Protein AF-A0A6G2DAJ8-F1 (afdb_monomer)

Sequence (66 aa):
MKKSVYIIGSKGIPAKYGGFETFVEKLTAFQQDKAIQYYVACMRENSAKSGITEDVFEHNGAICYN

Secondary structure (DSSP, 8-state):
-PEEEEEE-SS-SS-SS-HHHHHHHHHHHT---TTEEEEEE--HHHHHHTT---SEEEETTEEEE-

pLDDT: mean 94.08, std 4.32, range [79.0, 98.5]

Mean predicted aligned error: 2.72 Å

InterPro domains:
  IPR015393 Domain of unknown function DUF1972 [PF09314] (3-66)

Organism: Streptococcus pneumoniae (NCBI:txid1313)

Solvent-accessible surface area (backbone atoms only — not comparable to full-atom values): 3793 Å² total; per-residue (Å²): 130,75,45,81,46,80,46,78,42,72,54,49,69,83,53,84,84,51,72,66,22,45,49,54,38,50,54,41,66,65,59,79,65,80,50,53,44,46,34,36,35,25,40,44,73,50,33,43,76,68,74,44,80,64,56,64,51,77,56,66,83,22,47,33,37,60

Structure (mmCIF, N/CA/C/O backbone):
data_AF-A0A6G2DAJ8-F1
#
_entry.id   AF-A0A6G2DAJ8-F1
#
loop_
_atom_site.group_PDB
_atom_s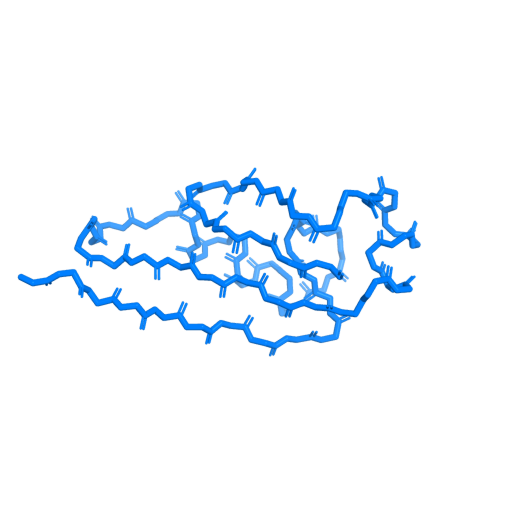ite.id
_atom_site.type_symbol
_atom_site.label_atom_id
_atom_site.label_alt_id
_atom_site.label_comp_id
_atom_site.label_asym_id
_atom_site.label_entity_id
_atom_site.label_seq_id
_atom_site.pdbx_PDB_ins_code
_atom_site.Cartn_x
_atom_site.Cartn_y
_atom_site.Cartn_z
_atom_site.occupancy
_atom_site.B_iso_or_equiv
_atom_site.auth_seq_id
_atom_site.auth_comp_id
_atom_site.auth_asym_id
_atom_site.auth_atom_id
_atom_site.pdbx_PDB_model_num
ATOM 1 N N . MET A 1 1 ? -17.396 -2.010 13.485 1.00 79.00 1 MET A N 1
ATOM 2 C CA . MET A 1 1 ? -17.497 -2.094 12.010 1.00 79.00 1 MET A CA 1
ATOM 3 C C . MET A 1 1 ? -16.114 -1.839 11.433 1.00 79.00 1 MET A C 1
ATOM 5 O O . MET A 1 1 ? -15.491 -0.880 11.876 1.00 79.00 1 MET A O 1
ATOM 9 N N . LYS A 1 2 ? -15.606 -2.692 10.533 1.00 90.25 2 LYS A N 1
ATOM 10 C CA . LYS A 1 2 ? -14.308 -2.443 9.887 1.00 90.25 2 LYS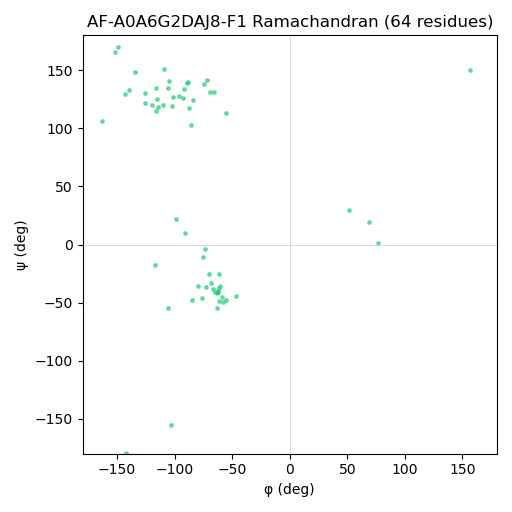 A CA 1
ATOM 11 C C . LYS A 1 2 ? -14.449 -1.336 8.835 1.00 90.25 2 LYS A C 1
ATOM 13 O O . LYS A 1 2 ? -15.447 -1.309 8.120 1.00 90.25 2 LYS A O 1
ATOM 18 N N . LYS A 1 3 ? -13.480 -0.423 8.764 1.00 97.31 3 LYS A N 1
ATOM 19 C CA . LYS A 1 3 ? -13.402 0.637 7.750 1.00 97.31 3 LYS A CA 1
ATOM 20 C C . LYS A 1 3 ? -12.491 0.178 6.617 1.00 97.31 3 LYS A C 1
ATOM 22 O O . LYS A 1 3 ? -11.355 -0.205 6.871 1.00 97.31 3 LYS A O 1
ATOM 27 N N . SER A 1 4 ? -12.971 0.252 5.384 1.00 98.00 4 SER A N 1
ATOM 28 C CA . SER A 1 4 ? -12.161 -0.039 4.199 1.00 98.00 4 SER A CA 1
ATOM 29 C C . SER A 1 4 ? -11.543 1.251 3.670 1.00 98.00 4 SER A C 1
ATOM 31 O O . SER A 1 4 ? -12.267 2.214 3.416 1.00 98.00 4 SER A O 1
ATOM 33 N N . VAL A 1 5 ? -10.221 1.278 3.506 1.00 98.06 5 VAL A N 1
ATOM 34 C CA . VAL A 1 5 ? -9.480 2.418 2.948 1.00 98.06 5 VAL A CA 1
ATOM 35 C C . VAL A 1 5 ? -8.755 1.966 1.688 1.00 98.06 5 VAL A C 1
ATOM 37 O O . VAL A 1 5 ? -7.911 1.073 1.739 1.00 98.06 5 VAL A O 1
ATOM 40 N N . TYR A 1 6 ? -9.081 2.604 0.566 1.00 98.00 6 TYR A N 1
ATOM 41 C CA . TYR A 1 6 ? -8.474 2.335 -0.733 1.00 98.00 6 TYR A CA 1
ATOM 42 C C . TYR A 1 6 ? -7.428 3.403 -1.047 1.00 98.00 6 TYR A C 1
ATOM 44 O O . TYR A 1 6 ? -7.714 4.598 -0.992 1.00 98.00 6 TYR A O 1
ATOM 52 N N . ILE A 1 7 ? -6.216 2.964 -1.372 1.00 97.56 7 ILE A N 1
ATOM 53 C CA . ILE A 1 7 ? -5.074 3.802 -1.731 1.00 97.56 7 ILE A CA 1
ATOM 54 C C . ILE A 1 7 ? -4.728 3.485 -3.184 1.00 97.56 7 ILE A C 1
ATOM 56 O O . ILE A 1 7 ? -4.330 2.366 -3.493 1.00 97.56 7 ILE A O 1
ATOM 60 N N . ILE A 1 8 ? -4.894 4.461 -4.078 1.00 95.62 8 ILE A N 1
ATOM 61 C CA . ILE A 1 8 ? -4.675 4.291 -5.520 1.00 95.62 8 ILE A CA 1
ATOM 62 C C . ILE A 1 8 ? -3.506 5.178 -5.938 1.00 95.62 8 ILE A C 1
ATOM 64 O O . ILE A 1 8 ? -3.522 6.384 -5.686 1.00 95.62 8 ILE A O 1
ATOM 68 N N . GLY A 1 9 ? -2.488 4.592 -6.564 1.00 91.12 9 GLY A N 1
ATOM 69 C CA . GLY A 1 9 ? -1.282 5.309 -6.974 1.00 91.12 9 GLY A CA 1
ATOM 70 C C . GLY A 1 9 ? -0.649 4.736 -8.236 1.00 91.12 9 GLY A C 1
ATOM 71 O O . GLY A 1 9 ? -1.012 3.667 -8.708 1.00 91.12 9 GLY A O 1
ATOM 72 N N . SER A 1 10 ? 0.332 5.437 -8.803 1.00 89.75 10 SER A N 1
ATOM 73 C CA . SER A 1 10 ? 1.074 4.929 -9.966 1.00 89.75 10 SER A CA 1
ATOM 74 C C . SER A 1 10 ? 1.997 3.756 -9.617 1.00 89.75 10 SER A C 1
ATOM 76 O O . SER A 1 10 ? 2.282 2.931 -10.482 1.00 89.75 10 SER A O 1
ATOM 78 N N . LYS A 1 11 ? 2.436 3.672 -8.358 1.00 90.62 11 LYS A N 1
ATOM 79 C CA . LYS A 1 11 ? 3.230 2.587 -7.773 1.00 90.62 11 LYS A CA 1
ATOM 80 C C . LYS A 1 11 ? 2.651 2.198 -6.417 1.00 90.62 11 LYS A C 1
ATOM 82 O O . LYS A 1 11 ? 2.104 3.061 -5.735 1.00 90.62 11 LYS A O 1
ATOM 87 N N . GLY A 1 12 ? 2.773 0.928 -6.049 1.00 92.19 12 GLY A N 1
ATOM 88 C CA . GLY A 1 12 ? 2.288 0.384 -4.781 1.00 92.19 12 GLY A CA 1
ATOM 89 C C . GLY A 1 12 ? 3.398 0.151 -3.758 1.00 92.19 12 GLY A C 1
ATOM 90 O O . GLY A 1 12 ? 4.456 0.775 -3.802 1.00 92.19 12 GLY A O 1
ATOM 91 N N . ILE A 1 13 ? 3.129 -0.770 -2.839 1.00 95.75 13 ILE A N 1
ATOM 92 C CA . ILE A 1 13 ? 4.080 -1.322 -1.866 1.00 95.75 13 ILE A CA 1
ATOM 93 C C . ILE A 1 13 ? 4.389 -2.778 -2.265 1.00 95.75 13 ILE A C 1
ATOM 95 O O . ILE A 1 13 ? 3.514 -3.396 -2.866 1.00 95.75 13 ILE A O 1
ATOM 99 N N . PRO A 1 14 ? 5.575 -3.346 -1.979 1.00 93.44 14 PRO A N 1
ATOM 100 C CA . PRO A 1 14 ? 6.631 -2.815 -1.119 1.00 93.44 14 PRO A CA 1
ATOM 101 C C . PRO A 1 14 ? 7.385 -1.629 -1.724 1.00 93.44 14 PRO A C 1
ATOM 103 O O . PRO A 1 14 ? 7.668 -1.605 -2.923 1.00 93.44 14 PRO A O 1
ATOM 106 N N . ALA A 1 15 ? 7.735 -0.648 -0.892 1.00 89.31 15 ALA A N 1
ATOM 107 C CA . ALA A 1 15 ? 8.438 0.544 -1.365 1.00 89.31 15 ALA A CA 1
ATOM 108 C C . ALA A 1 15 ? 9.852 0.237 -1.880 1.00 89.31 15 ALA A C 1
ATOM 110 O O . ALA A 1 15 ? 10.657 -0.378 -1.179 1.00 89.31 15 ALA A O 1
ATOM 111 N N . LYS A 1 16 ? 10.189 0.746 -3.072 1.00 85.12 16 LYS A N 1
ATOM 112 C CA . LYS A 1 16 ? 11.568 0.730 -3.590 1.00 85.12 16 LYS A CA 1
ATOM 113 C C . LYS A 1 16 ? 12.228 2.097 -3.532 1.00 85.12 16 LYS A C 1
ATOM 115 O O . LYS A 1 16 ? 13.325 2.227 -2.998 1.00 85.12 16 LYS A O 1
ATOM 120 N N . TYR A 1 17 ? 11.587 3.106 -4.120 1.00 81.44 17 TYR A N 1
ATOM 121 C CA . TYR A 1 17 ? 12.139 4.457 -4.195 1.00 81.44 17 TYR A CA 1
ATOM 122 C C . TYR A 1 17 ? 11.049 5.474 -4.542 1.00 81.44 17 TYR A C 1
ATOM 124 O O . TYR A 1 17 ? 10.619 5.574 -5.692 1.00 81.44 17 TYR A O 1
ATOM 132 N N . GLY A 1 18 ? 10.635 6.262 -3.551 1.00 88.19 18 GLY A N 1
ATOM 133 C CA . GLY A 1 18 ? 9.667 7.339 -3.738 1.00 88.19 18 GLY A CA 1
ATOM 134 C C . GLY A 1 18 ? 8.944 7.714 -2.449 1.00 88.19 18 GLY A C 1
ATOM 135 O O . GLY A 1 18 ? 8.735 6.876 -1.570 1.00 88.19 18 GLY A O 1
ATOM 136 N N . GLY A 1 19 ? 8.542 8.983 -2.338 1.00 92.25 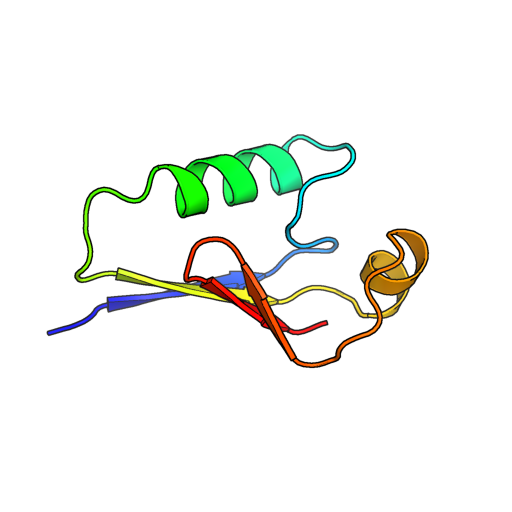19 GLY A N 1
ATOM 137 C CA . GLY A 1 19 ? 7.845 9.496 -1.153 1.00 92.25 19 GLY A CA 1
ATOM 138 C C . GLY A 1 19 ? 6.469 8.862 -0.947 1.00 92.25 19 GLY A C 1
ATOM 139 O O . GLY A 1 19 ? 6.128 8.500 0.175 1.00 92.25 19 GLY A O 1
ATOM 140 N N . PHE A 1 20 ? 5.713 8.658 -2.032 1.00 91.75 20 PHE A N 1
ATOM 141 C CA . PHE A 1 20 ? 4.408 7.996 -1.978 1.00 91.75 20 PHE A CA 1
ATOM 142 C C . PHE A 1 20 ? 4.525 6.545 -1.499 1.00 91.75 20 PHE A C 1
ATOM 144 O O . PHE A 1 20 ? 3.903 6.179 -0.507 1.00 91.75 20 PHE A O 1
ATOM 151 N N . GLU A 1 21 ? 5.369 5.745 -2.159 1.00 93.38 21 GLU A N 1
ATOM 152 C CA . GLU A 1 21 ? 5.584 4.337 -1.804 1.00 93.38 21 GLU A CA 1
ATOM 153 C C . GLU A 1 21 ? 6.004 4.208 -0.334 1.00 93.38 21 GLU A C 1
ATOM 155 O O . GLU A 1 21 ? 5.412 3.445 0.423 1.00 93.38 21 GLU A O 1
ATOM 160 N N . THR A 1 22 ? 6.976 5.023 0.096 1.00 95.88 22 THR A N 1
ATOM 161 C CA . THR A 1 22 ? 7.478 5.017 1.479 1.00 95.88 22 THR A CA 1
ATOM 162 C C . THR A 1 22 ?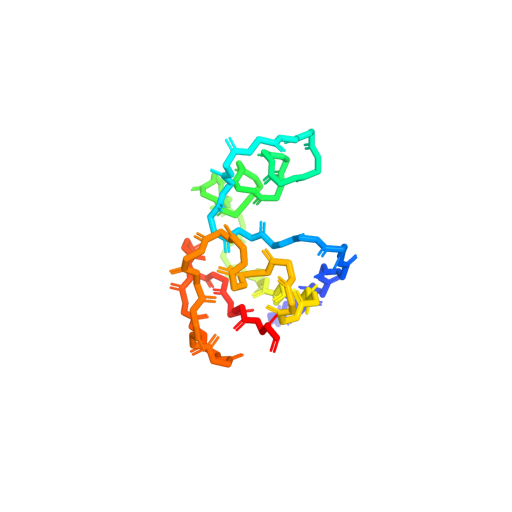 6.392 5.402 2.479 1.00 95.88 22 THR A C 1
ATOM 164 O O . THR A 1 22 ? 6.300 4.801 3.547 1.00 95.88 22 THR A O 1
ATOM 167 N N . PHE A 1 23 ? 5.553 6.387 2.153 1.00 96.38 23 PHE A N 1
ATOM 168 C CA . PHE A 1 23 ? 4.438 6.770 3.010 1.00 96.38 23 PHE A CA 1
ATOM 169 C C . PHE A 1 23 ? 3.453 5.609 3.197 1.00 96.38 23 PHE A C 1
ATOM 171 O O . PHE A 1 23 ? 3.124 5.278 4.333 1.00 96.38 23 PHE A O 1
ATOM 178 N N . VAL A 1 24 ? 3.032 4.953 2.111 1.00 96.88 24 VAL A N 1
ATOM 179 C CA . VAL A 1 24 ? 2.079 3.831 2.169 1.00 96.88 24 VAL A CA 1
ATOM 180 C C . VAL A 1 24 ? 2.693 2.613 2.869 1.00 96.88 24 VAL A C 1
ATOM 182 O O . VAL A 1 24 ? 2.026 1.963 3.675 1.00 96.88 24 VAL A O 1
ATOM 185 N N . GLU A 1 25 ? 3.979 2.344 2.640 1.00 97.44 25 GLU A N 1
ATOM 186 C CA . GLU A 1 25 ? 4.734 1.285 3.320 1.00 97.44 25 GLU A CA 1
ATOM 187 C C . GLU A 1 25 ? 4.709 1.491 4.835 1.00 97.44 25 GLU A C 1
ATOM 189 O O . GLU A 1 25 ? 4.371 0.586 5.591 1.00 97.44 25 GLU A O 1
ATOM 194 N N . LYS A 1 26 ? 5.020 2.707 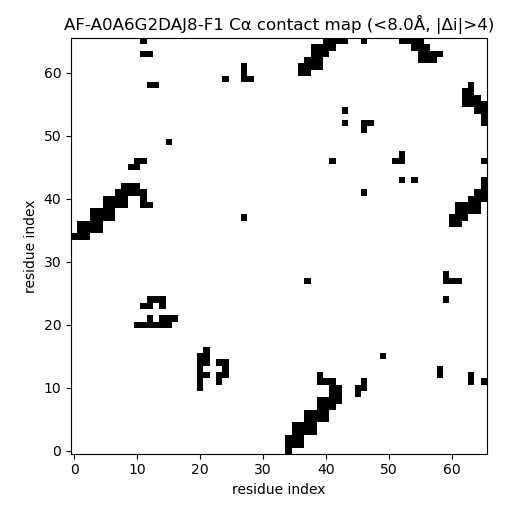5.294 1.00 97.88 26 LYS A N 1
ATOM 195 C CA . LYS A 1 26 ? 5.077 3.024 6.725 1.00 97.88 26 LYS A CA 1
ATOM 196 C C . LYS A 1 26 ? 3.682 3.103 7.342 1.00 97.88 26 LYS A C 1
ATOM 198 O O . LYS A 1 26 ? 3.505 2.643 8.466 1.00 97.88 26 LYS A O 1
ATOM 203 N N . LEU A 1 27 ? 2.697 3.625 6.611 1.00 97.69 27 LEU A N 1
ATOM 204 C CA . LEU A 1 27 ? 1.299 3.672 7.038 1.00 97.69 27 LEU A CA 1
ATOM 205 C C . LEU A 1 27 ? 0.742 2.268 7.310 1.00 97.69 27 LEU A C 1
ATOM 207 O O . LEU A 1 27 ? 0.097 2.058 8.335 1.00 97.69 27 LEU A O 1
ATOM 211 N N . THR A 1 28 ? 1.004 1.316 6.411 1.00 97.62 28 THR A N 1
ATOM 212 C CA . THR A 1 28 ? 0.528 -0.070 6.542 1.00 97.62 28 THR A CA 1
ATOM 213 C C . THR A 1 28 ? 1.345 -0.856 7.572 1.00 97.62 28 THR A C 1
ATOM 215 O O . THR A 1 28 ? 0.764 -1.466 8.467 1.00 97.62 28 THR A O 1
ATOM 218 N N . ALA A 1 29 ? 2.682 -0.769 7.544 1.00 98.06 29 ALA A N 1
ATOM 219 C CA . ALA A 1 29 ? 3.556 -1.474 8.489 1.00 98.06 29 ALA A CA 1
ATOM 220 C C . ALA A 1 29 ? 3.328 -1.061 9.952 1.00 98.06 29 ALA A C 1
ATOM 222 O O . ALA A 1 29 ? 3.376 -1.896 10.855 1.00 98.06 29 ALA A O 1
ATOM 223 N N . PHE A 1 30 ? 3.063 0.225 10.201 1.00 97.94 30 PHE A N 1
ATOM 224 C CA . PHE A 1 30 ? 2.839 0.759 11.548 1.00 97.94 30 PHE A CA 1
ATOM 225 C C . PHE A 1 30 ? 1.359 0.931 11.900 1.00 97.94 30 PHE A C 1
ATOM 227 O O . PHE A 1 30 ? 1.027 1.695 12.811 1.00 97.94 30 PHE A O 1
ATOM 234 N N . GLN A 1 31 ? 0.464 0.209 11.218 1.00 97.12 31 GLN A N 1
ATOM 235 C CA . GLN A 1 31 ? -0.971 0.262 11.477 1.00 97.12 31 GLN A CA 1
ATOM 236 C C . GLN A 1 31 ? -1.297 -0.047 12.949 1.00 97.12 31 GLN A C 1
ATOM 238 O O . GLN A 1 31 ? -1.184 -1.195 13.398 1.00 97.12 31 GLN A O 1
ATOM 243 N N . GLN A 1 32 ? -1.795 0.971 13.656 1.00 96.44 32 GLN A N 1
ATOM 244 C CA . GLN A 1 32 ? -2.265 0.874 15.042 1.00 96.44 32 GLN A CA 1
ATOM 245 C C . GLN A 1 32 ? -3.719 0.394 15.118 1.00 96.44 32 GLN A C 1
ATOM 247 O O . GLN A 1 32 ? -4.036 -0.537 15.855 1.00 96.44 32 GLN A O 1
ATOM 252 N N . ASP A 1 33 ? -4.607 0.994 14.320 1.00 96.56 33 ASP A N 1
ATOM 253 C CA . ASP A 1 33 ? -6.032 0.666 14.338 1.00 96.56 33 ASP A CA 1
ATOM 254 C C . ASP A 1 33 ? -6.339 -0.533 13.431 1.00 96.56 33 ASP A C 1
ATOM 256 O O . ASP A 1 33 ? -6.431 -0.406 12.208 1.00 96.56 33 ASP A O 1
ATOM 260 N N . LYS A 1 34 ? -6.530 -1.710 14.035 1.00 94.44 34 LYS A N 1
ATOM 261 C CA . LYS A 1 34 ? -6.878 -2.959 13.334 1.00 94.44 34 LYS A CA 1
ATOM 262 C C . LYS A 1 34 ? -8.329 -3.013 12.837 1.00 94.44 34 LYS A C 1
ATOM 264 O O . LYS A 1 34 ? -8.707 -3.969 12.159 1.00 94.44 34 LYS A O 1
ATOM 269 N N . ALA A 1 35 ? -9.153 -2.007 13.139 1.00 97.12 35 ALA A N 1
ATOM 270 C CA . ALA A 1 35 ? -10.465 -1.862 12.520 1.00 97.12 35 ALA A CA 1
ATOM 271 C C . ALA A 1 35 ? -10.376 -1.333 11.077 1.00 97.12 35 ALA A C 1
ATOM 273 O O . ALA A 1 35 ? -11.384 -1.365 10.372 1.00 97.12 35 ALA A O 1
ATOM 274 N N . ILE A 1 36 ? -9.208 -0.871 10.620 1.00 97.75 36 ILE A N 1
ATOM 275 C CA . ILE A 1 36 ? -8.983 -0.427 9.240 1.00 97.75 36 ILE A CA 1
ATOM 276 C C . ILE A 1 36 ? -8.467 -1.595 8.387 1.00 97.75 36 ILE A C 1
ATOM 278 O O . ILE A 1 36 ? -7.554 -2.307 8.790 1.00 97.75 36 ILE A O 1
ATOM 282 N N . GLN A 1 37 ? -9.032 -1.788 7.196 1.00 98.00 37 GLN A N 1
ATOM 283 C CA . GLN A 1 37 ? -8.478 -2.659 6.160 1.00 98.00 37 GLN A CA 1
ATOM 284 C C . GLN A 1 37 ? -7.970 -1.790 5.014 1.00 98.00 37 GLN A C 1
ATOM 286 O O . GLN A 1 37 ? -8.750 -1.056 4.401 1.00 98.00 37 GLN A O 1
ATOM 291 N N . TYR A 1 38 ? -6.675 -1.889 4.724 1.00 98.50 38 TYR A N 1
ATOM 292 C CA . TYR A 1 38 ? -6.070 -1.200 3.593 1.00 98.50 38 TYR A CA 1
ATOM 293 C C . TYR A 1 38 ? -6.140 -2.058 2.331 1.00 98.50 38 TYR A C 1
ATOM 295 O O . TYR A 1 38 ? -5.897 -3.269 2.368 1.00 98.50 38 TYR A O 1
ATOM 303 N N . TYR A 1 39 ? -6.450 -1.393 1.223 1.00 98.44 39 TYR A N 1
ATOM 304 C CA . TYR A 1 39 ? -6.392 -1.929 -0.128 1.00 98.44 39 TYR A CA 1
ATOM 305 C C . TYR A 1 39 ? -5.527 -0.989 -0.966 1.00 98.44 39 TYR A C 1
ATOM 307 O O . TYR A 1 39 ? -5.830 0.202 -1.044 1.00 98.44 39 TYR A O 1
ATOM 315 N N . VAL A 1 40 ? -4.452 -1.491 -1.567 1.00 97.88 40 VAL A N 1
ATOM 316 C CA . VAL A 1 40 ? -3.508 -0.676 -2.346 1.00 97.88 40 VAL A CA 1
ATOM 317 C C . VAL A 1 40 ? -3.579 -1.104 -3.803 1.00 97.88 40 VAL A C 1
ATOM 319 O O . VAL A 1 40 ? -3.300 -2.252 -4.109 1.00 97.88 40 VAL A O 1
ATOM 322 N N . ALA A 1 41 ? -3.955 -0.207 -4.707 1.00 96.88 41 ALA A N 1
ATOM 323 C CA . ALA A 1 41 ? -4.014 -0.495 -6.136 1.00 96.88 41 ALA A CA 1
ATOM 324 C C . ALA A 1 41 ? -3.018 0.382 -6.897 1.00 96.88 41 ALA A C 1
ATOM 326 O O . ALA A 1 41 ? -2.930 1.592 -6.656 1.00 96.88 41 ALA A O 1
ATOM 327 N N . CYS A 1 42 ?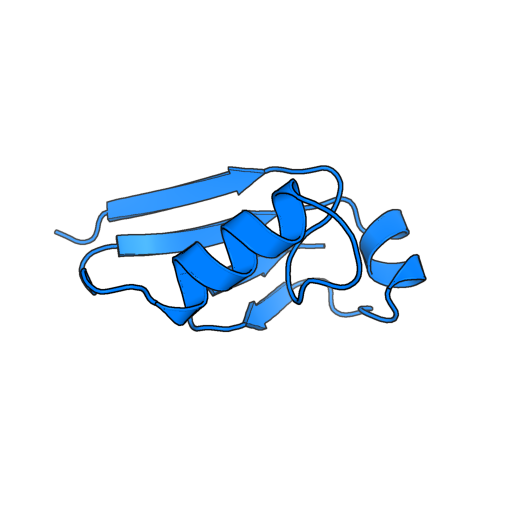 -2.274 -0.217 -7.821 1.00 93.12 42 CYS A N 1
ATOM 328 C CA . CYS A 1 42 ? -1.342 0.507 -8.675 1.00 93.12 42 CYS A CA 1
ATOM 329 C C . CYS A 1 42 ? -1.303 -0.041 -10.101 1.00 93.12 42 CYS A C 1
ATOM 331 O O . CYS A 1 42 ? -2.093 -0.908 -10.436 1.00 93.12 42 CYS A O 1
ATOM 333 N N . MET A 1 43 ? -0.469 0.538 -10.972 1.00 91.75 43 MET A N 1
ATOM 334 C CA . MET A 1 43 ? -0.371 0.109 -12.370 1.00 91.75 43 MET A CA 1
ATOM 335 C C . MET A 1 43 ? 0.584 -1.080 -12.524 1.00 91.75 43 MET A C 1
ATOM 337 O O . MET A 1 43 ? 1.778 -0.946 -12.238 1.00 91.75 43 MET A O 1
ATOM 341 N N . ARG A 1 44 ? 0.095 -2.178 -13.107 1.00 91.06 44 ARG A N 1
ATOM 342 C CA . ARG A 1 44 ? 0.831 -3.426 -13.360 1.00 91.06 44 ARG A CA 1
ATOM 343 C C . AR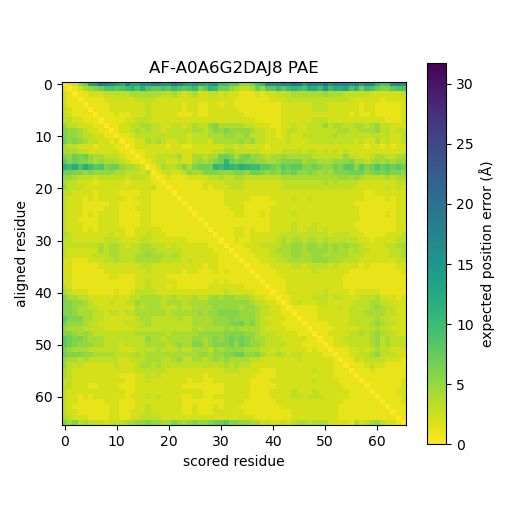G A 1 44 ? 2.200 -3.219 -13.978 1.00 91.06 44 ARG A C 1
ATOM 345 O O . ARG A 1 44 ? 3.177 -3.818 -13.543 1.00 91.06 44 ARG A O 1
ATOM 352 N N . GLU A 1 45 ? 2.291 -2.346 -14.975 1.00 91.25 45 GLU A N 1
ATOM 353 C CA . GLU A 1 45 ? 3.547 -2.055 -15.672 1.00 91.25 45 GLU A CA 1
ATOM 354 C C . GLU A 1 45 ? 4.627 -1.499 -14.736 1.00 91.25 45 GLU A C 1
ATOM 356 O O . GLU A 1 45 ? 5.812 -1.795 -14.894 1.00 91.25 45 GLU A O 1
ATOM 361 N N . ASN A 1 46 ? 4.238 -0.693 -13.747 1.00 88.50 46 ASN A N 1
ATOM 362 C CA . ASN A 1 46 ? 5.172 -0.128 -12.783 1.00 88.50 46 ASN A CA 1
ATOM 363 C C . ASN A 1 46 ? 5.548 -1.141 -11.700 1.00 88.50 46 ASN A C 1
ATOM 365 O O . ASN A 1 46 ? 6.711 -1.184 -11.296 1.00 88.50 46 ASN A O 1
ATOM 369 N N . SER A 1 47 ? 4.605 -1.983 -11.281 1.00 88.81 47 SER A N 1
ATOM 370 C CA . SER A 1 47 ? 4.869 -3.105 -10.375 1.00 88.81 47 SER A CA 1
ATOM 371 C C . SER A 1 47 ? 5.824 -4.122 -10.999 1.00 88.81 47 SER A C 1
ATOM 373 O O . SER A 1 47 ? 6.805 -4.512 -10.364 1.00 88.81 47 SER A O 1
ATOM 375 N N . ALA A 1 48 ? 5.649 -4.428 -12.287 1.00 90.50 48 ALA A N 1
ATOM 376 C CA . ALA A 1 48 ? 6.531 -5.312 -13.043 1.00 90.50 48 ALA A CA 1
ATOM 377 C C . ALA A 1 48 ? 7.968 -4.767 -13.135 1.00 90.50 48 ALA A C 1
ATOM 379 O O . ALA A 1 48 ? 8.924 -5.515 -12.932 1.00 90.50 48 ALA A O 1
ATOM 380 N N . LYS A 1 49 ? 8.151 -3.451 -13.341 1.00 89.12 49 LYS A N 1
ATOM 381 C CA . LYS A 1 49 ? 9.481 -2.797 -13.269 1.00 89.12 49 LYS A CA 1
ATOM 382 C C . LYS A 1 49 ? 10.122 -2.926 -11.882 1.00 89.12 49 LYS A C 1
ATOM 384 O O . LYS A 1 49 ? 11.345 -2.903 -11.754 1.00 89.12 49 LYS A O 1
ATOM 389 N N . SER A 1 50 ? 9.302 -3.084 -10.848 1.00 86.25 50 SER A N 1
ATOM 390 C CA . SER A 1 50 ? 9.715 -3.364 -9.475 1.00 86.25 50 SER A CA 1
ATOM 391 C C . SER A 1 50 ? 9.806 -4.866 -9.166 1.00 86.25 50 SER A C 1
ATOM 393 O O . SER A 1 50 ? 10.053 -5.226 -8.018 1.00 86.25 50 SER A O 1
ATOM 395 N N . GLY A 1 51 ? 9.710 -5.754 -10.155 1.00 89.25 51 GLY A N 1
ATOM 396 C CA . GLY A 1 51 ? 9.822 -7.201 -9.953 1.00 89.25 51 GLY A CA 1
ATOM 397 C C . GLY A 1 51 ? 8.648 -7.816 -9.191 1.00 89.25 51 GLY A C 1
ATOM 398 O O . GLY A 1 51 ? 8.802 -8.901 -8.646 1.00 89.25 51 GLY A O 1
ATOM 399 N N . ILE A 1 52 ? 7.509 -7.122 -9.133 1.00 90.50 52 ILE A N 1
ATOM 400 C CA . ILE A 1 52 ? 6.258 -7.632 -8.571 1.00 90.50 52 ILE A CA 1
ATOM 401 C C . ILE A 1 52 ? 5.373 -8.016 -9.755 1.00 90.50 52 ILE A C 1
ATOM 403 O O . ILE A 1 52 ? 5.076 -7.172 -10.605 1.00 90.50 52 ILE A O 1
ATOM 407 N N . THR A 1 53 ? 4.994 -9.287 -9.843 1.00 92.25 53 THR A N 1
ATOM 408 C CA . THR A 1 53 ? 4.309 -9.842 -11.024 1.00 92.25 53 THR A CA 1
ATOM 409 C C . THR A 1 53 ? 2.905 -10.351 -10.735 1.00 92.25 53 THR A C 1
ATOM 411 O O . THR A 1 53 ? 2.112 -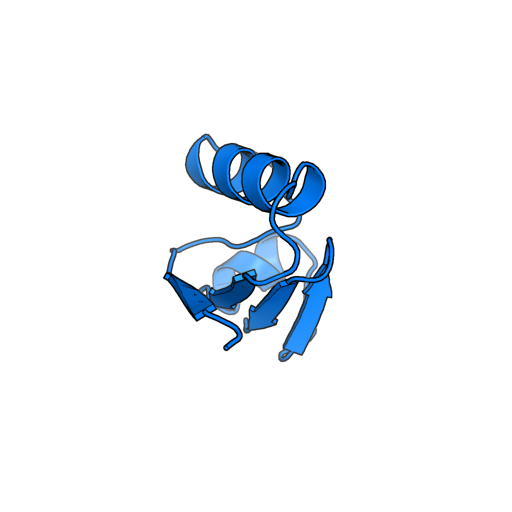10.518 -11.660 1.00 92.25 53 THR A O 1
ATOM 414 N N . GLU A 1 54 ? 2.610 -10.580 -9.461 1.00 94.62 54 GLU A N 1
ATOM 415 C CA . GLU A 1 54 ? 1.341 -11.072 -8.957 1.00 94.62 54 GLU A CA 1
ATOM 416 C C . GLU A 1 54 ? 0.257 -10.005 -9.121 1.00 94.62 54 GLU A C 1
ATOM 418 O O . GLU A 1 54 ? 0.451 -8.855 -8.734 1.00 94.62 54 GLU A O 1
ATOM 423 N N . ASP A 1 55 ? -0.897 -10.388 -9.669 1.00 94.31 55 ASP A N 1
ATOM 424 C CA . ASP A 1 55 ? -2.027 -9.467 -9.865 1.00 94.31 55 ASP A CA 1
ATOM 425 C C . ASP A 1 55 ? -2.653 -9.044 -8.529 1.00 94.31 55 ASP A C 1
ATOM 427 O O . ASP A 1 55 ? -3.121 -7.915 -8.381 1.00 94.31 55 ASP A O 1
ATOM 431 N N . VAL A 1 56 ? -2.636 -9.948 -7.542 1.00 96.94 56 VAL A N 1
ATOM 432 C CA . VAL A 1 56 ? -3.107 -9.705 -6.176 1.00 96.94 56 VAL A CA 1
ATOM 433 C C . VAL A 1 56 ? -2.159 -10.366 -5.185 1.00 96.94 56 VAL A C 1
ATOM 435 O O . VAL A 1 56 ? -1.817 -11.538 -5.343 1.00 96.94 56 VAL A O 1
ATOM 438 N N . PHE A 1 57 ? -1.759 -9.636 -4.148 1.00 96.94 57 PHE A N 1
ATOM 439 C CA . PHE A 1 57 ? -0.899 -10.144 -3.077 1.00 96.94 57 PHE A CA 1
ATOM 440 C C . PHE A 1 57 ? -1.168 -9.408 -1.760 1.00 96.94 57 PHE A C 1
ATOM 442 O O . PHE A 1 57 ? -1.813 -8.360 -1.741 1.00 96.94 57 PHE A O 1
ATOM 449 N N . GLU A 1 58 ? -0.687 -9.954 -0.646 1.00 97.50 58 GLU A N 1
ATOM 450 C CA . GLU A 1 58 ? -0.767 -9.299 0.661 1.00 97.50 58 GLU A CA 1
ATOM 451 C C . GLU A 1 58 ? 0.606 -8.758 1.067 1.00 97.50 58 GLU A C 1
ATOM 453 O O . GLU A 1 58 ? 1.613 -9.455 0.957 1.00 97.50 58 GLU A O 1
ATOM 458 N N . HIS A 1 59 ? 0.643 -7.520 1.565 1.00 97.38 59 HIS A N 1
ATOM 459 C CA . HIS A 1 59 ? 1.845 -6.915 2.141 1.00 97.38 59 HIS A CA 1
ATOM 460 C C . HIS A 1 59 ? 1.468 -6.038 3.335 1.00 97.38 59 HIS A C 1
ATOM 462 O O . HIS A 1 59 ? 0.559 -5.217 3.239 1.00 97.38 59 HIS A O 1
ATOM 468 N N . ASN A 1 60 ? 2.132 -6.220 4.481 1.00 97.50 60 ASN A N 1
ATOM 469 C CA . ASN A 1 60 ? 1.807 -5.543 5.750 1.00 97.50 60 ASN A CA 1
ATOM 470 C C . ASN A 1 60 ? 0.319 -5.646 6.171 1.00 97.50 60 ASN A C 1
ATOM 472 O O . ASN A 1 60 ? -0.213 -4.740 6.811 1.00 97.50 60 ASN A O 1
ATOM 476 N N . GLY A 1 61 ? -0.376 -6.726 5.794 1.00 96.81 61 GLY A N 1
ATOM 477 C CA . GLY A 1 61 ? -1.816 -6.890 6.038 1.00 96.81 61 GLY A CA 1
ATOM 478 C C . GLY A 1 61 ? -2.727 -6.083 5.102 1.00 96.81 61 GLY A C 1
ATOM 479 O O . GLY A 1 61 ? -3.952 -6.123 5.248 1.00 96.81 61 GLY A O 1
ATOM 480 N N . ALA A 1 62 ? -2.162 -5.342 4.144 1.00 97.94 62 ALA A N 1
ATOM 481 C CA . ALA A 1 62 ? -2.903 -4.686 3.077 1.00 97.94 62 ALA A CA 1
ATOM 482 C C . ALA A 1 62 ? -3.061 -5.626 1.876 1.00 97.94 62 ALA A C 1
ATOM 484 O O . ALA A 1 62 ? -2.115 -6.312 1.487 1.00 97.94 62 ALA A O 1
ATOM 485 N N . ILE A 1 63 ? -4.241 -5.610 1.255 1.00 98.31 63 ILE A N 1
ATOM 486 C CA . ILE A 1 63 ? -4.489 -6.351 0.013 1.00 98.31 63 ILE A CA 1
ATOM 487 C C . ILE A 1 63 ? -4.084 -5.455 -1.154 1.00 98.31 63 ILE A C 1
ATOM 489 O O . ILE A 1 63 ? -4.648 -4.374 -1.343 1.00 98.31 63 ILE A O 1
ATOM 493 N N . CYS A 1 64 ? -3.091 -5.892 -1.913 1.00 97.75 64 CYS A N 1
ATOM 494 C CA . CYS A 1 64 ? -2.488 -5.136 -2.996 1.00 97.75 64 CYS A CA 1
ATOM 495 C C . CYS A 1 64 ? -2.947 -5.669 -4.359 1.00 97.75 64 CYS A C 1
ATOM 497 O O . CYS A 1 64 ? -3.048 -6.880 -4.537 1.00 97.75 64 CYS A O 1
ATOM 499 N N . TYR A 1 65 ? -3.200 -4.762 -5.303 1.00 97.19 65 TYR A N 1
ATOM 500 C CA . TYR A 1 65 ? -3.619 -5.037 -6.679 1.00 97.19 65 TYR A CA 1
ATOM 501 C C . TYR A 1 65 ? -2.669 -4.332 -7.655 1.00 97.19 65 TYR A C 1
ATOM 503 O O . TYR A 1 65 ? -2.418 -3.128 -7.509 1.00 97.19 65 TYR A O 1
ATOM 5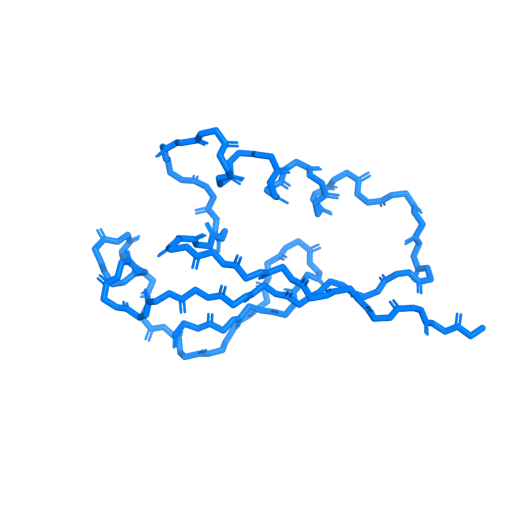11 N N . ASN A 1 66 ? -2.163 -5.071 -8.641 1.00 90.44 66 ASN A N 1
ATOM 512 C CA . ASN A 1 66 ? -1.259 -4.573 -9.681 1.00 90.44 66 ASN A CA 1
ATOM 513 C C . ASN A 1 66 ? -1.951 -4.505 -11.041 1.00 90.44 66 ASN A C 1
ATOM 515 O O . ASN A 1 66 ? -2.575 -5.502 -11.453 1.00 90.44 66 ASN A O 1
#

Nearest PDB structures (foldseek):
  6j7l-assembly1_A  TM=6.210E-01  e=1.584E+00  Pseudomonas aeruginosa PAO1
  2bis-assembly1_A  TM=5.890E-01  e=2.373E+00  Pyrococcus abyssi
  4nd6-assembly1_A-2  TM=4.508E-01  e=9.139E+00  Methanocaldococcus jannaschii DSM 2661

Radius of gyration: 11.3 Å; Cα contacts (8 Å, |Δi|>4): 111; chains: 1; bounding box: 30×21×31 Å

Foldseek 3Di:
DAAEDEAEDQDEDPDDDDPSNVVRLCCLLVPPDPSYAYEYEHDQVVCVVVVRNDQWDDDSRHIYGD